Protein AF-A0AA43ALU1-F1 (afdb_monomer)

Mean predicted aligned error: 12.03 Å

pLDDT: mean 80.0, std 17.55, range [46.22, 97.75]

Radius of gyration: 19.96 Å; Cα contacts (8 Å, |Δi|>4): 121; chains: 1; bounding box: 37×31×55 Å

Solvent-accessible surface area (backbone atoms only — not comparable to full-atom values): 7272 Å² total; per-residue (Å²): 115,58,74,66,58,56,52,53,52,52,53,50,55,51,41,72,74,62,80,51,88,85,60,94,86,46,64,66,59,54,49,51,49,52,57,70,69,41,82,59,79,36,60,41,90,75,55,65,72,76,41,78,25,35,30,29,37,96,91,78,43,77,49,66,34,24,37,38,44,62,80,79,81,45,54,72,72,56,49,67,72,64,69,65,63,97,82,52,67,44,40,34,23,95,93,74,43,74,32,62,78,92,57,42,58,60,26,28,33,76,60,78,80,79,81,69,87,120

Foldseek 3Di:
DDPVVVVVVLQVVVCVVPVDDDDPPVVVVSVVVVVVVPWDKDFPVPDDAPDWWWFQDPVPGTDIKHFDDCVSPHDPVVCVVVPDDPPDTAIQDPVPGGQDDNSHTGITTHDDDDDDDD

Structure (mmCIF, N/CA/C/O backbone):
data_AF-A0AA43ALU1-F1
#
_entry.id   AF-A0AA43ALU1-F1
#
loop_
_atom_site.group_PDB
_atom_site.id
_atom_site.type_symbol
_atom_site.label_atom_id
_atom_site.label_alt_id
_atom_site.label_comp_id
_atom_site.label_asym_id
_atom_site.label_entity_id
_atom_site.label_seq_id
_atom_site.pdbx_PDB_ins_code
_atom_site.Cartn_x
_atom_site.Cartn_y
_atom_site.Cartn_z
_atom_site.occupancy
_atom_site.B_iso_or_equiv
_atom_site.auth_seq_id
_atom_site.auth_comp_id
_atom_site.auth_asym_id
_atom_site.auth_atom_id
_atom_site.pdbx_PDB_model_num
ATOM 1 N N . MET A 1 1 ? -2.362 -10.990 25.854 1.00 47.94 1 MET A N 1
ATOM 2 C CA . MET A 1 1 ? -2.691 -9.948 26.857 1.00 47.94 1 MET A CA 1
ATOM 3 C C . MET A 1 1 ? -4.201 -9.729 26.917 1.00 47.94 1 MET A C 1
ATOM 5 O O . MET A 1 1 ? -4.829 -9.722 25.866 1.00 47.94 1 MET A O 1
ATOM 9 N N . SER A 1 2 ? -4.804 -9.572 28.104 1.00 46.59 2 SER A N 1
ATOM 10 C CA . SER A 1 2 ? -6.260 -9.365 28.238 1.00 46.59 2 SER A CA 1
ATOM 11 C C . SER A 1 2 ? -6.680 -7.943 27.832 1.00 46.59 2 SER A C 1
ATOM 13 O O . SER A 1 2 ? -5.904 -6.996 27.978 1.00 46.59 2 SER A O 1
ATOM 15 N N . LYS A 1 3 ? -7.927 -7.771 27.359 1.00 46.22 3 LYS A N 1
ATOM 16 C CA . LYS A 1 3 ? -8.519 -6.456 27.022 1.00 46.22 3 LYS A CA 1
ATOM 17 C C . LYS A 1 3 ? -8.398 -5.443 28.173 1.00 46.22 3 LYS A C 1
ATOM 19 O O . LYS A 1 3 ? -8.206 -4.254 27.929 1.00 46.22 3 LYS A O 1
ATOM 24 N N . GLU A 1 4 ? -8.418 -5.921 29.416 1.00 53.53 4 GLU A N 1
ATOM 25 C CA . GLU A 1 4 ? -8.219 -5.101 30.617 1.00 53.53 4 GLU A CA 1
ATOM 26 C C . GLU A 1 4 ? -6.810 -4.499 30.711 1.00 53.53 4 GLU A C 1
ATOM 28 O O . GLU A 1 4 ? -6.648 -3.377 31.189 1.00 53.53 4 GLU A O 1
ATOM 33 N N . SER A 1 5 ? -5.783 -5.205 30.229 1.00 53.59 5 SER A N 1
ATOM 34 C CA . SER A 1 5 ? -4.395 -4.726 30.265 1.00 53.59 5 SER A CA 1
ATOM 35 C C . SER A 1 5 ? -4.178 -3.544 29.312 1.00 53.59 5 SER A C 1
ATOM 37 O O . SER A 1 5 ? -3.551 -2.546 29.675 1.00 53.59 5 SER A O 1
ATOM 39 N N . ILE A 1 6 ? -4.786 -3.611 2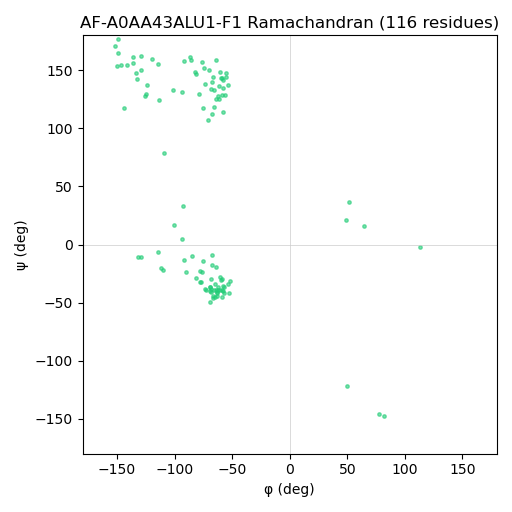8.123 1.00 56.19 6 ILE A N 1
ATOM 40 C CA . ILE A 1 6 ? -4.758 -2.538 27.118 1.00 56.19 6 ILE A CA 1
ATOM 41 C C . ILE A 1 6 ? -5.526 -1.316 27.632 1.00 56.19 6 ILE A C 1
ATOM 43 O O . ILE A 1 6 ? -5.004 -0.203 27.602 1.00 56.19 6 ILE A O 1
ATOM 47 N N . GLN A 1 7 ? -6.719 -1.522 28.200 1.00 58.69 7 GLN A N 1
ATOM 48 C CA . GLN A 1 7 ? -7.510 -0.442 28.799 1.00 58.69 7 GLN A CA 1
ATOM 49 C C . GLN A 1 7 ? -6.768 0.250 29.950 1.00 58.69 7 GLN A C 1
ATOM 51 O O . GLN A 1 7 ? -6.802 1.475 30.065 1.00 58.69 7 GLN A O 1
ATOM 56 N N . LYS A 1 8 ? -6.051 -0.510 30.785 1.00 67.12 8 LYS A N 1
ATOM 57 C CA . LYS A 1 8 ? -5.272 0.037 31.902 1.00 67.12 8 LYS A CA 1
ATOM 58 C C . LYS A 1 8 ? -4.063 0.850 31.427 1.00 67.12 8 LYS A C 1
ATOM 60 O O . LYS A 1 8 ? -3.803 1.915 31.987 1.00 67.12 8 LYS A O 1
ATOM 65 N N . ARG A 1 9 ? -3.349 0.386 30.391 1.00 65.31 9 ARG A N 1
ATOM 66 C CA . ARG A 1 9 ? -2.223 1.119 29.780 1.00 65.31 9 ARG A CA 1
ATOM 67 C C . ARG A 1 9 ? -2.692 2.398 29.079 1.00 65.31 9 ARG A C 1
ATOM 69 O O . ARG A 1 9 ? -2.110 3.450 29.327 1.00 65.31 9 ARG A O 1
ATOM 76 N N . ALA A 1 10 ? -3.782 2.335 28.310 1.00 55.75 10 ALA A N 1
ATOM 77 C CA . ALA A 1 10 ? -4.388 3.506 27.674 1.00 55.75 10 ALA A CA 1
ATOM 78 C C . ALA A 1 10 ? -4.802 4.558 28.716 1.00 55.75 10 ALA A C 1
ATOM 80 O O . ALA A 1 10 ? -4.458 5.727 28.591 1.00 55.75 10 ALA A O 1
ATOM 81 N N . ARG A 1 11 ? -5.440 4.141 29.816 1.00 60.81 11 ARG A N 1
ATOM 82 C CA . ARG A 1 11 ? -5.857 5.053 30.892 1.00 60.81 11 ARG A CA 1
ATOM 83 C C . ARG A 1 11 ? -4.683 5.764 31.572 1.00 60.81 11 ARG A C 1
ATOM 85 O O . ARG A 1 11 ? -4.814 6.929 31.932 1.00 60.81 11 ARG A O 1
ATOM 92 N N . LYS A 1 12 ? -3.548 5.077 31.738 1.00 66.00 12 LYS A N 1
ATOM 93 C CA . LYS A 1 12 ? -2.326 5.662 32.306 1.00 66.00 12 LYS A CA 1
ATOM 94 C C . LYS A 1 12 ? -1.699 6.684 31.352 1.00 66.00 12 LYS A C 1
ATOM 96 O O . LYS A 1 12 ? -1.465 7.811 31.762 1.00 66.00 12 LYS A O 1
ATOM 101 N N . LEU A 1 13 ? -1.526 6.324 30.079 1.00 61.03 13 LEU A N 1
ATOM 102 C CA . LEU A 1 13 ? -0.990 7.228 29.052 1.00 61.03 13 LEU A CA 1
ATOM 103 C C . LEU A 1 13 ? -1.836 8.500 28.900 1.00 61.03 13 LEU A C 1
ATOM 105 O O . LEU A 1 13 ? -1.290 9.592 28.799 1.00 61.03 13 LEU A O 1
ATOM 109 N N . LEU A 1 14 ? -3.163 8.374 28.957 1.00 55.94 14 LEU A N 1
ATOM 110 C CA . LEU A 1 14 ? -4.086 9.510 28.879 1.00 55.94 14 LEU A CA 1
ATOM 111 C C . LEU A 1 14 ? -4.047 10.414 30.115 1.00 55.94 14 LEU A C 1
ATOM 113 O O . LEU A 1 14 ? -4.145 11.633 29.990 1.00 55.94 14 LEU A O 1
ATOM 117 N N . SER A 1 15 ? -3.866 9.832 31.303 1.00 59.75 15 SER A N 1
ATOM 118 C CA . SER A 1 15 ? -3.657 10.599 32.536 1.00 59.75 15 SER A CA 1
ATOM 119 C C . SER A 1 15 ? -2.351 11.397 32.490 1.00 59.75 15 SER A C 1
ATOM 121 O O . SER A 1 15 ? -2.317 12.537 32.952 1.00 59.75 15 SER A O 1
ATOM 123 N N . ASP A 1 16 ? -1.297 10.805 31.924 1.00 59.72 16 ASP A N 1
ATOM 124 C CA . ASP A 1 16 ? 0.042 11.396 31.867 1.00 59.72 16 ASP A CA 1
ATOM 125 C C . ASP A 1 16 ? 0.146 12.489 30.779 1.00 59.72 16 ASP A C 1
ATOM 127 O O . ASP A 1 16 ? 0.857 13.473 30.968 1.00 59.72 16 ASP A O 1
ATOM 131 N N . LEU A 1 17 ? -0.598 12.364 29.670 1.00 53.66 17 LEU A N 1
ATOM 132 C CA . LEU A 1 17 ? -0.594 13.327 28.555 1.00 53.66 17 LEU A CA 1
ATOM 133 C C . LEU A 1 17 ? -1.474 14.566 28.781 1.00 53.66 17 LEU A C 1
ATOM 135 O O . LEU A 1 17 ? -1.177 15.621 28.223 1.00 53.66 17 LEU A O 1
ATOM 139 N N . CYS A 1 18 ? -2.551 14.463 29.568 1.00 49.81 18 CYS A N 1
ATOM 140 C CA . CYS A 1 18 ? -3.558 15.530 29.639 1.00 49.81 18 CYS A CA 1
ATOM 141 C C . CYS A 1 18 ? -3.683 16.239 30.996 1.00 49.81 18 CYS A C 1
ATOM 143 O O . CYS A 1 18 ? -4.427 17.211 31.067 1.00 49.81 18 CYS A O 1
ATOM 145 N N . LEU A 1 19 ? -3.003 15.802 32.069 1.00 50.03 19 LEU A N 1
ATOM 146 C CA . LEU A 1 19 ? -3.153 16.359 33.434 1.00 50.03 19 LEU A CA 1
ATOM 147 C C . LEU A 1 19 ? -4.621 16.500 33.916 1.00 50.03 19 LEU A C 1
ATOM 149 O O . LEU A 1 19 ? -4.903 17.267 34.838 1.00 50.03 19 LEU A O 1
ATOM 153 N N . LEU A 1 20 ? -5.573 15.764 33.331 1.00 48.44 20 LEU A N 1
ATOM 154 C CA . LEU A 1 20 ? -6.989 15.834 33.694 1.00 48.44 20 LEU A CA 1
ATOM 155 C C . LEU A 1 20 ? -7.443 14.509 34.329 1.00 48.44 20 LEU A C 1
ATOM 157 O O . LEU A 1 20 ? -7.295 13.449 33.717 1.00 48.44 20 LEU A O 1
ATOM 161 N N . PRO A 1 21 ? -8.001 14.529 35.555 1.00 52.19 21 PRO A N 1
ATOM 162 C CA . PRO A 1 21 ? -8.458 13.319 36.226 1.00 52.19 21 PRO A CA 1
ATOM 163 C C . PRO A 1 21 ? -9.725 12.775 35.549 1.00 52.19 21 PRO A C 1
ATOM 165 O O . PRO A 1 21 ? -10.812 13.328 35.718 1.00 52.19 21 PRO A O 1
ATOM 168 N N . ILE A 1 22 ? -9.588 11.669 34.810 1.00 54.38 22 ILE A N 1
ATOM 169 C CA . ILE A 1 22 ? -10.697 10.993 34.119 1.00 54.38 22 ILE A CA 1
ATOM 170 C C . ILE A 1 22 ? -11.667 10.389 35.155 1.00 54.38 22 ILE A C 1
ATOM 172 O O . ILE A 1 22 ? -11.321 9.436 35.865 1.00 54.38 22 ILE A O 1
ATOM 176 N N . ARG A 1 23 ? -12.891 10.924 35.254 1.00 56.88 23 ARG A N 1
ATOM 177 C CA . ARG A 1 23 ? -13.937 10.477 36.198 1.00 56.88 23 ARG A CA 1
ATOM 178 C C . ARG A 1 23 ? -14.767 9.318 35.619 1.00 56.88 23 ARG A C 1
ATOM 180 O O . ARG A 1 23 ? -14.791 9.071 34.417 1.00 56.88 23 ARG A O 1
ATOM 187 N N . LYS A 1 24 ? -15.474 8.581 36.488 1.00 47.72 24 LYS A N 1
ATOM 188 C CA . LYS A 1 24 ? -16.452 7.547 36.081 1.00 47.72 24 LYS A CA 1
ATOM 189 C C . LYS A 1 24 ? -17.579 8.202 35.258 1.00 47.72 24 LYS A C 1
ATOM 191 O O . LYS A 1 24 ? -18.202 9.130 35.763 1.00 47.72 24 LYS A O 1
ATOM 196 N N . GLY A 1 25 ? -17.837 7.712 34.040 1.00 56.75 25 GLY A N 1
ATOM 197 C CA . GLY A 1 25 ? -18.872 8.229 33.124 1.00 56.75 25 GLY A CA 1
ATOM 198 C C . GLY A 1 25 ? -18.352 8.894 31.837 1.00 56.75 25 GLY A C 1
ATOM 199 O O . GLY A 1 25 ? -19.157 9.290 31.004 1.00 56.75 25 GLY A O 1
ATOM 200 N N . GLN A 1 26 ? -17.031 8.992 31.650 1.00 56.25 26 GLN A N 1
ATOM 201 C CA . GLN A 1 26 ? -16.381 9.594 30.470 1.00 56.25 26 GLN A CA 1
ATOM 202 C C . GLN A 1 26 ? -16.037 8.575 29.365 1.00 56.25 26 GLN A C 1
ATOM 204 O O . GLN A 1 26 ? -15.049 8.731 28.648 1.00 56.25 26 GLN A O 1
ATOM 209 N N . ASP A 1 27 ? -16.846 7.526 29.197 1.00 57.69 27 ASP A N 1
ATOM 210 C CA . ASP A 1 27 ? -16.603 6.492 28.177 1.00 57.69 27 ASP A CA 1
ATOM 211 C C . ASP A 1 27 ? -16.586 7.086 26.755 1.00 57.69 27 ASP A C 1
ATOM 213 O O . ASP A 1 27 ? -15.828 6.631 25.902 1.00 57.69 27 ASP A O 1
ATOM 217 N N . ALA A 1 28 ? -17.347 8.163 26.526 1.00 55.03 28 ALA A N 1
ATOM 218 C CA . ALA A 1 28 ? -17.351 8.915 25.273 1.00 55.03 28 ALA A CA 1
ATOM 219 C C . ALA A 1 28 ? -16.042 9.686 25.021 1.00 55.03 28 ALA A C 1
ATOM 221 O O . ALA A 1 28 ? -15.571 9.722 23.890 1.00 55.03 28 ALA A O 1
ATOM 222 N N . GLU A 1 29 ? -15.422 10.266 26.053 1.00 57.84 29 GLU A N 1
ATOM 223 C CA . GLU A 1 29 ? -14.140 10.971 25.911 1.00 57.84 29 GLU A CA 1
ATOM 224 C C . GLU A 1 29 ? -12.994 9.979 25.694 1.00 57.84 29 GLU A C 1
ATOM 226 O O . GLU A 1 29 ? -12.135 10.201 24.847 1.00 57.84 29 GLU A O 1
ATOM 231 N N . ILE A 1 30 ? -13.019 8.832 26.383 1.00 57.47 30 ILE A N 1
ATOM 232 C CA . ILE A 1 30 ? -12.068 7.740 26.141 1.00 57.47 30 ILE A CA 1
ATOM 233 C C . ILE A 1 30 ? -12.232 7.198 24.716 1.00 57.47 30 ILE A C 1
ATOM 235 O O . ILE A 1 30 ? -11.233 7.000 24.033 1.00 57.47 30 ILE A O 1
ATOM 239 N N . ALA A 1 31 ? -13.464 6.991 24.241 1.00 55.78 31 ALA A N 1
ATOM 240 C CA . ALA A 1 31 ? -13.724 6.555 22.871 1.00 55.78 31 ALA A CA 1
ATOM 241 C C . ALA A 1 31 ? -13.250 7.585 21.834 1.00 55.78 31 ALA A C 1
ATOM 243 O O . ALA A 1 31 ? -12.647 7.200 20.836 1.00 55.78 31 ALA A O 1
ATOM 244 N N . LEU A 1 32 ? -13.458 8.881 22.090 1.00 55.69 32 LEU A N 1
ATOM 245 C CA . LEU A 1 32 ? -12.989 9.960 21.221 1.00 55.69 32 LEU A CA 1
ATOM 246 C C . LEU A 1 32 ? -11.460 9.987 21.140 1.00 55.69 32 LEU A C 1
ATOM 248 O O . LEU A 1 32 ? -10.903 10.130 20.056 1.00 55.69 32 LEU A O 1
ATOM 252 N N . ILE A 1 33 ? -10.772 9.799 22.268 1.00 59.28 33 ILE A N 1
ATOM 253 C CA . ILE A 1 33 ? -9.312 9.791 22.274 1.00 59.28 33 ILE A CA 1
ATOM 254 C C . ILE A 1 33 ? -8.762 8.498 21.662 1.00 59.28 33 ILE A C 1
ATOM 256 O O . ILE A 1 33 ? -7.798 8.547 20.911 1.00 59.28 33 ILE A O 1
ATOM 260 N N . VAL A 1 34 ? -9.383 7.340 21.902 1.00 57.81 34 VAL A N 1
ATOM 261 C CA . VAL A 1 34 ? -9.007 6.088 21.223 1.00 57.81 34 VAL A CA 1
ATOM 262 C C . VAL A 1 34 ? -9.223 6.202 19.713 1.00 57.81 34 VAL A C 1
ATOM 264 O O . VAL A 1 34 ? -8.372 5.742 18.960 1.00 57.81 34 VAL A O 1
ATOM 267 N N . ALA A 1 35 ? -10.294 6.855 19.256 1.00 57.16 35 ALA A N 1
ATOM 268 C CA . ALA A 1 35 ? -10.504 7.151 17.839 1.00 57.16 35 ALA A CA 1
ATOM 269 C C . ALA A 1 35 ? -9.447 8.126 17.291 1.00 57.16 35 ALA A C 1
ATOM 271 O O . ALA A 1 35 ? -8.943 7.917 16.193 1.00 57.16 35 ALA A O 1
ATOM 272 N N . ALA A 1 36 ? -9.052 9.140 18.068 1.00 56.69 36 ALA A N 1
ATOM 273 C CA . ALA A 1 36 ? -7.986 10.072 17.698 1.00 56.69 36 ALA A CA 1
ATOM 274 C C . ALA A 1 36 ? -6.588 9.420 17.667 1.00 56.69 36 ALA A C 1
ATOM 276 O O . ALA A 1 36 ? -5.732 9.853 16.903 1.00 56.69 36 ALA A O 1
ATOM 277 N N . LEU A 1 37 ? -6.360 8.391 18.489 1.00 60.06 37 LEU A N 1
ATOM 278 C CA . LEU A 1 37 ? -5.106 7.632 18.571 1.00 60.06 37 LEU A CA 1
ATOM 279 C C . LEU A 1 37 ? -5.074 6.403 17.652 1.00 60.06 37 LEU A C 1
ATOM 281 O O . LEU A 1 37 ? -4.014 5.807 17.469 1.00 60.06 37 LEU A O 1
ATOM 285 N N . SER A 1 38 ? -6.217 5.992 17.100 1.00 59.59 38 SER A N 1
ATOM 286 C CA . SER A 1 38 ? -6.268 4.918 16.111 1.00 59.59 38 SER A CA 1
ATOM 287 C C . SER A 1 38 ? -5.717 5.450 14.791 1.00 59.59 38 SER A C 1
ATOM 289 O O . SER A 1 38 ? -6.045 6.582 14.430 1.00 59.59 38 SER A O 1
ATOM 291 N N . PRO A 1 39 ? -4.903 4.675 14.055 1.00 64.75 39 PRO A N 1
ATOM 292 C CA . PRO A 1 39 ? -4.444 5.110 12.751 1.00 64.75 39 PRO A CA 1
ATOM 293 C C . PRO A 1 39 ? -5.655 5.377 11.862 1.00 64.75 39 PRO A C 1
ATOM 295 O O . PRO A 1 39 ? -6.443 4.475 11.580 1.00 64.75 39 PRO A O 1
ATOM 298 N N . GLN A 1 40 ? -5.842 6.638 11.492 1.00 77.12 40 GLN A N 1
ATOM 299 C CA . GLN A 1 40 ? -6.886 7.018 10.556 1.00 77.12 40 GLN A CA 1
ATOM 300 C C . GLN A 1 40 ? -6.382 6.770 9.140 1.00 77.12 40 GLN A C 1
ATOM 302 O O . GLN A 1 40 ? -5.183 6.883 8.872 1.00 77.12 40 GLN A O 1
ATOM 307 N N . TRP A 1 41 ? -7.311 6.437 8.247 1.00 91.94 41 TRP A N 1
ATOM 308 C CA . TRP A 1 41 ? -7.039 6.386 6.819 1.00 91.94 41 TRP A CA 1
ATOM 309 C C . TRP A 1 41 ? -6.505 7.736 6.346 1.00 91.94 41 TRP A C 1
ATOM 311 O O . TRP A 1 41 ? -7.094 8.784 6.616 1.00 91.94 41 TRP A O 1
ATOM 321 N N . GLN A 1 42 ? -5.375 7.693 5.657 1.00 93.81 42 GLN A N 1
ATOM 322 C CA . GLN A 1 42 ? -4.674 8.848 5.116 1.00 93.81 42 GLN A CA 1
ATOM 323 C C . GLN A 1 42 ? -4.685 8.800 3.583 1.00 93.81 42 GLN A C 1
ATOM 325 O O . GLN A 1 42 ? -4.801 7.706 3.022 1.00 93.81 42 GLN A O 1
ATOM 330 N N . PRO A 1 43 ? -4.564 9.954 2.898 1.00 94.62 43 PRO A N 1
ATOM 331 C CA . PRO A 1 43 ? -4.379 9.994 1.448 1.00 94.62 43 PRO A CA 1
ATOM 332 C C . PRO A 1 43 ? -3.190 9.132 1.021 1.00 94.62 43 PRO A C 1
ATOM 334 O O . PRO A 1 43 ? -2.151 9.151 1.684 1.00 94.62 43 PRO A O 1
ATOM 337 N N . ILE A 1 44 ? -3.334 8.370 -0.064 1.00 95.31 44 ILE A N 1
ATOM 338 C CA . ILE A 1 44 ? -2.301 7.424 -0.509 1.00 95.31 44 ILE A CA 1
ATOM 339 C C . ILE A 1 44 ? -0.953 8.098 -0.801 1.00 95.31 44 ILE A C 1
ATOM 341 O O . ILE A 1 44 ? 0.097 7.501 -0.585 1.00 95.31 44 ILE A O 1
ATOM 345 N N . GLU A 1 45 ? -0.965 9.365 -1.211 1.00 94.06 45 GLU A N 1
ATOM 346 C CA . GLU A 1 45 ? 0.227 10.145 -1.550 1.00 94.06 45 GLU A CA 1
ATOM 347 C C . GLU A 1 45 ? 1.115 10.434 -0.331 1.00 94.06 45 GLU A C 1
ATOM 349 O O . GLU A 1 45 ? 2.282 10.787 -0.492 1.00 94.06 45 GLU A O 1
ATOM 354 N N . SER A 1 46 ? 0.583 10.293 0.890 1.00 94.75 46 SER A N 1
ATOM 355 C CA . SER A 1 46 ? 1.352 10.444 2.131 1.00 94.75 46 SER A CA 1
ATOM 356 C C . SER A 1 46 ? 1.910 9.125 2.670 1.00 94.75 46 SER A C 1
ATOM 358 O O . SER A 1 46 ? 2.467 9.113 3.772 1.00 94.75 46 SER A O 1
ATOM 360 N N . ALA A 1 47 ? 1.733 8.017 1.946 1.00 95.62 47 ALA A N 1
ATOM 361 C CA . ALA A 1 47 ? 2.182 6.707 2.390 1.00 95.62 47 ALA A CA 1
ATOM 362 C C . ALA A 1 47 ? 3.715 6.612 2.468 1.00 95.62 47 ALA A C 1
ATOM 364 O O . ALA A 1 47 ? 4.424 7.187 1.636 1.00 95.62 47 ALA A O 1
ATOM 365 N N . PRO A 1 48 ? 4.253 5.872 3.454 1.00 95.31 48 PRO A N 1
ATOM 366 C CA . PRO A 1 48 ? 5.678 5.590 3.516 1.00 95.3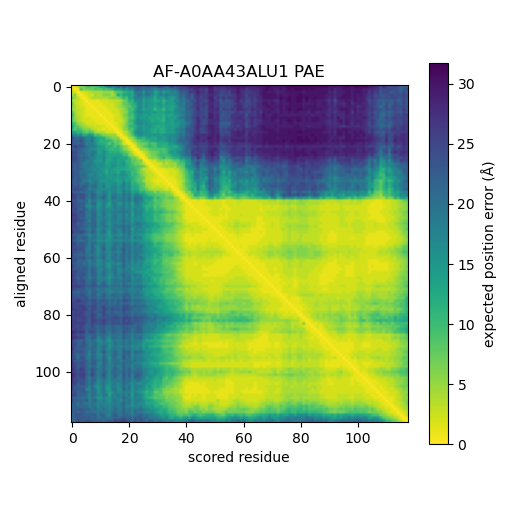1 48 PRO A CA 1
ATOM 367 C C . PRO A 1 48 ? 6.097 4.682 2.354 1.00 95.31 48 PRO A C 1
ATOM 369 O O . PRO A 1 48 ? 5.405 3.723 2.011 1.00 95.31 48 PRO A O 1
ATOM 372 N N . LYS A 1 49 ? 7.266 4.966 1.777 1.00 95.38 49 LYS A N 1
ATOM 373 C CA . LYS A 1 49 ? 7.881 4.137 0.734 1.00 95.38 49 LYS A CA 1
ATOM 374 C C . LYS A 1 49 ? 8.626 2.948 1.336 1.00 95.38 49 LYS A C 1
ATOM 376 O O . LYS A 1 49 ? 9.183 3.073 2.426 1.00 95.38 49 LYS A O 1
ATOM 381 N N . GLY A 1 50 ? 8.647 1.816 0.631 1.00 94.88 50 GLY A N 1
ATOM 382 C CA . GLY A 1 50 ? 9.363 0.605 1.046 1.00 94.88 50 GLY A CA 1
ATOM 383 C C . GLY A 1 50 ? 8.829 -0.045 2.328 1.00 94.88 50 GLY A C 1
ATOM 384 O O . GLY A 1 50 ? 9.528 -0.835 2.956 1.00 94.88 50 GLY A O 1
ATOM 385 N N . GLN A 1 51 ? 7.614 0.310 2.757 1.00 94.94 51 GLN A N 1
ATOM 386 C CA . GLN A 1 51 ? 6.987 -0.232 3.957 1.00 94.94 51 GLN A CA 1
ATOM 387 C C . GLN A 1 51 ? 5.620 -0.820 3.617 1.00 94.94 51 GLN A C 1
ATOM 389 O O . GLN A 1 51 ? 4.761 -0.139 3.059 1.00 94.94 51 GLN A O 1
ATOM 394 N N . GLU A 1 52 ? 5.385 -2.059 4.048 1.00 95.44 52 GLU A N 1
ATOM 395 C CA . GLU A 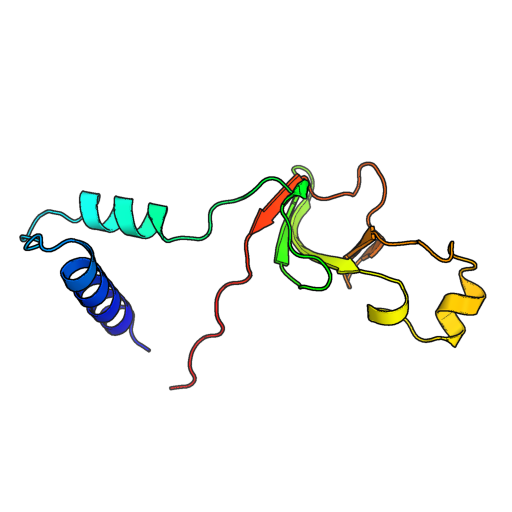1 52 ? 4.057 -2.661 3.984 1.00 95.44 52 GLU A CA 1
ATOM 396 C C . GLU A 1 52 ? 3.058 -1.923 4.873 1.00 95.44 52 GLU A C 1
ATOM 398 O O . GLU A 1 52 ? 3.226 -1.795 6.095 1.00 95.44 52 GLU A O 1
ATOM 403 N N . VAL A 1 53 ? 1.966 -1.503 4.248 1.00 96.50 53 VAL A N 1
ATOM 404 C CA . VAL A 1 53 ? 0.856 -0.804 4.883 1.00 96.50 53 VAL A CA 1
ATOM 405 C C . VAL A 1 53 ? -0.462 -1.470 4.516 1.00 96.50 53 VAL A C 1
ATOM 407 O O . VAL A 1 53 ? -0.553 -2.241 3.560 1.00 96.50 53 VAL A O 1
ATOM 410 N N . LEU A 1 54 ? -1.501 -1.184 5.298 1.00 96.81 54 LEU A N 1
ATOM 411 C CA . LEU A 1 54 ? -2.859 -1.475 4.867 1.00 96.81 54 LEU A CA 1
ATOM 412 C C . LEU A 1 54 ? -3.274 -0.387 3.892 1.00 96.81 54 LEU A C 1
ATOM 414 O O . LEU A 1 54 ? -3.154 0.798 4.194 1.00 96.81 54 LEU A O 1
ATOM 418 N N . VAL A 1 55 ? -3.782 -0.797 2.744 1.00 96.94 55 VAL A N 1
ATOM 419 C CA . VAL A 1 55 ? -4.306 0.088 1.716 1.00 96.94 55 VAL A CA 1
ATOM 420 C C . VAL A 1 55 ? -5.771 -0.221 1.459 1.00 96.94 55 VAL A C 1
ATOM 422 O O . VAL A 1 55 ? -6.257 -1.302 1.797 1.00 96.94 55 VAL A O 1
ATOM 425 N N . TRP A 1 56 ? -6.488 0.734 0.880 1.00 96.00 56 TRP A N 1
ATOM 426 C CA . TRP A 1 56 ? -7.894 0.569 0.539 1.00 96.00 56 TRP A CA 1
ATOM 427 C C . TRP A 1 56 ? -8.197 1.029 -0.882 1.00 96.00 56 TRP A C 1
ATOM 429 O O . TRP A 1 56 ? -7.674 2.044 -1.353 1.00 96.00 56 TRP A O 1
ATOM 439 N N . ARG A 1 57 ? -9.096 0.286 -1.536 1.00 94.25 57 ARG A N 1
ATOM 440 C CA . ARG A 1 57 ? -9.744 0.672 -2.790 1.00 94.25 57 ARG A CA 1
ATOM 441 C C . ARG A 1 57 ? -11.252 0.434 -2.736 1.00 94.25 57 ARG A C 1
ATOM 443 O O . ARG A 1 57 ? -11.678 -0.549 -2.130 1.00 94.25 57 ARG A O 1
ATOM 450 N N . PRO A 1 58 ? -12.066 1.259 -3.419 1.00 90.69 58 PRO A N 1
ATOM 451 C CA . PRO A 1 58 ? -13.518 1.083 -3.448 1.00 90.69 58 PRO A CA 1
ATOM 452 C C . PRO A 1 58 ? -13.984 -0.279 -3.975 1.00 90.69 58 PRO A C 1
ATOM 454 O O . PRO A 1 58 ? -14.982 -0.805 -3.492 1.00 90.69 58 PRO A O 1
ATOM 457 N N . ASP A 1 59 ? -13.283 -0.841 -4.959 1.00 91.94 59 ASP A N 1
ATOM 458 C CA . ASP A 1 59 ? -13.668 -2.080 -5.639 1.00 91.94 59 ASP A CA 1
ATOM 459 C C . ASP A 1 59 ? -13.106 -3.352 -4.980 1.00 91.94 59 ASP A C 1
ATOM 461 O O . ASP A 1 59 ? -13.699 -4.417 -5.131 1.00 91.94 59 ASP A O 1
ATOM 465 N N . GLN A 1 60 ? -12.006 -3.247 -4.224 1.00 92.31 60 GLN A N 1
ATOM 466 C CA . GLN A 1 60 ? -11.344 -4.388 -3.564 1.00 92.31 60 GLN A CA 1
ATOM 467 C C . GLN A 1 60 ? -11.480 -4.402 -2.036 1.00 92.31 60 GLN A C 1
ATOM 469 O O . GLN A 1 60 ? -11.345 -5.449 -1.405 1.00 92.31 60 GLN A O 1
ATOM 474 N N . GLY A 1 61 ? -11.754 -3.261 -1.408 1.00 94.06 61 GLY A N 1
ATOM 475 C CA . GLY A 1 61 ? -11.692 -3.129 0.043 1.00 94.06 61 GLY A CA 1
ATOM 476 C C . GLY A 1 61 ? -10.255 -2.996 0.553 1.00 94.06 61 GLY A C 1
ATOM 477 O O . GLY A 1 61 ? -9.431 -2.340 -0.079 1.00 94.06 61 GLY A O 1
ATOM 478 N N . VAL A 1 62 ? -9.984 -3.550 1.741 1.00 95.50 62 VAL A N 1
ATOM 479 C CA . VAL A 1 62 ? -8.699 -3.411 2.452 1.00 95.50 62 VAL A CA 1
ATOM 480 C C . VAL A 1 62 ? -7.764 -4.571 2.123 1.00 95.50 62 VAL A C 1
ATOM 482 O O . VAL A 1 62 ? -8.158 -5.727 2.264 1.00 95.50 62 VAL A O 1
ATOM 485 N N . PHE A 1 63 ? -6.517 -4.270 1.771 1.00 96.25 63 PHE A N 1
ATOM 486 C CA . PHE A 1 63 ? -5.467 -5.259 1.507 1.00 96.25 63 PHE A CA 1
ATOM 487 C C . PHE A 1 63 ? -4.081 -4.705 1.879 1.00 96.25 63 PHE A C 1
ATOM 489 O O . PHE A 1 63 ? -3.975 -3.572 2.343 1.00 96.25 63 PHE A O 1
ATOM 496 N N . ILE A 1 64 ? -3.027 -5.515 1.748 1.00 96.56 64 ILE A N 1
ATOM 497 C CA . ILE A 1 64 ? -1.644 -5.110 2.047 1.00 96.56 64 ILE A CA 1
ATOM 498 C C . ILE A 1 64 ? -0.917 -4.807 0.740 1.00 96.56 64 ILE A C 1
ATOM 500 O O . ILE A 1 64 ? -0.988 -5.591 -0.208 1.00 96.56 64 ILE A O 1
ATOM 504 N N . ALA A 1 65 ? -0.220 -3.677 0.710 1.00 97.75 65 ALA A N 1
ATOM 505 C CA . ALA A 1 65 ? 0.648 -3.279 -0.389 1.00 97.75 65 ALA A CA 1
ATOM 506 C C . ALA A 1 65 ? 1.778 -2.376 0.129 1.00 97.75 65 ALA A C 1
ATOM 508 O O . ALA A 1 65 ? 1.748 -1.919 1.278 1.00 97.75 65 ALA A O 1
ATOM 509 N N . MET A 1 66 ? 2.757 -2.092 -0.725 1.00 97.31 66 MET A N 1
ATOM 510 C CA . MET A 1 66 ? 3.807 -1.103 -0.473 1.00 97.31 66 MET A CA 1
ATOM 511 C C . MET A 1 66 ? 4.226 -0.408 -1.766 1.00 97.31 66 MET A C 1
ATOM 513 O O . MET A 1 66 ? 4.107 -0.995 -2.835 1.00 97.31 66 MET A O 1
ATOM 517 N N . ILE A 1 67 ? 4.750 0.813 -1.669 1.00 96.75 67 ILE A N 1
ATOM 518 C CA . ILE A 1 67 ? 5.490 1.431 -2.777 1.00 96.75 67 ILE A CA 1
ATOM 519 C C . ILE A 1 67 ? 6.859 0.754 -2.829 1.00 96.75 67 ILE A C 1
ATOM 521 O O . ILE A 1 67 ? 7.606 0.839 -1.849 1.00 96.75 67 ILE A O 1
ATOM 525 N N . ALA A 1 68 ? 7.161 0.079 -3.931 1.00 96.19 68 ALA A N 1
ATOM 526 C CA . ALA A 1 68 ? 8.357 -0.731 -4.101 1.00 96.19 68 ALA A CA 1
ATOM 527 C C . ALA A 1 68 ? 9.100 -0.373 -5.387 1.00 96.19 68 ALA A C 1
ATOM 529 O O . ALA A 1 68 ? 8.500 -0.006 -6.397 1.00 96.19 68 ALA A O 1
ATOM 530 N N . THR A 1 69 ? 10.414 -0.547 -5.344 1.00 95.31 69 THR A N 1
ATOM 531 C CA . THR A 1 69 ? 11.249 -0.711 -6.534 1.00 95.31 69 THR A CA 1
ATOM 532 C C . THR A 1 69 ? 11.384 -2.208 -6.851 1.00 95.31 69 THR A C 1
ATOM 534 O O . THR A 1 69 ? 11.171 -3.040 -5.958 1.00 95.31 69 THR A O 1
ATOM 537 N N . PRO A 1 70 ? 11.710 -2.604 -8.096 1.00 94.44 70 PRO A N 1
ATOM 538 C CA . PRO A 1 70 ? 11.747 -4.016 -8.486 1.00 94.44 70 PRO A CA 1
ATOM 539 C C . PRO A 1 70 ? 12.682 -4.886 -7.639 1.00 94.44 70 PRO A C 1
ATOM 541 O O . PRO A 1 70 ? 12.328 -6.009 -7.289 1.00 94.44 70 PRO A O 1
ATOM 544 N N . ASP A 1 71 ? 13.826 -4.349 -7.224 1.00 92.88 71 ASP A N 1
ATOM 545 C CA . ASP A 1 71 ? 14.818 -5.021 -6.376 1.00 92.88 71 ASP A CA 1
ATOM 546 C C . ASP A 1 71 ? 14.304 -5.376 -4.972 1.00 92.88 71 ASP A C 1
ATOM 548 O O . ASP A 1 71 ? 14.854 -6.262 -4.319 1.00 92.88 71 ASP A O 1
ATOM 552 N N . MET A 1 72 ? 13.229 -4.733 -4.503 1.00 93.50 72 MET A N 1
ATOM 553 C CA . MET A 1 72 ? 12.617 -5.061 -3.211 1.00 93.50 72 MET A CA 1
ATOM 554 C C . MET A 1 72 ? 11.748 -6.320 -3.264 1.00 93.50 72 MET A C 1
ATOM 556 O O . MET A 1 72 ? 11.481 -6.915 -2.219 1.00 93.50 72 MET A O 1
ATOM 560 N N . VAL A 1 73 ? 11.252 -6.692 -4.448 1.00 92.94 73 VAL A N 1
ATOM 561 C CA . VAL A 1 73 ? 10.172 -7.685 -4.601 1.00 92.94 73 VAL A CA 1
ATOM 562 C C . VAL A 1 73 ? 10.484 -8.793 -5.602 1.00 92.94 73 VAL A C 1
ATOM 564 O O . VAL A 1 73 ? 9.759 -9.785 -5.647 1.00 92.94 73 VAL A O 1
ATOM 567 N N . MET A 1 74 ? 11.554 -8.654 -6.383 1.00 91.31 74 MET A N 1
ATOM 568 C CA . MET A 1 74 ? 11.947 -9.583 -7.443 1.00 91.31 74 MET A CA 1
ATOM 569 C C . MET A 1 74 ? 13.457 -9.848 -7.411 1.00 91.31 74 MET A C 1
ATOM 571 O O . MET A 1 74 ? 14.234 -9.039 -6.905 1.00 91.31 74 MET A O 1
ATOM 575 N N . SER A 1 75 ? 13.888 -10.991 -7.953 1.00 90.31 75 SER A N 1
ATOM 576 C CA . SER A 1 75 ? 15.313 -11.277 -8.150 1.00 90.31 75 SER A CA 1
ATOM 577 C C . SER A 1 75 ? 15.884 -10.516 -9.344 1.00 90.31 75 SER A C 1
ATOM 57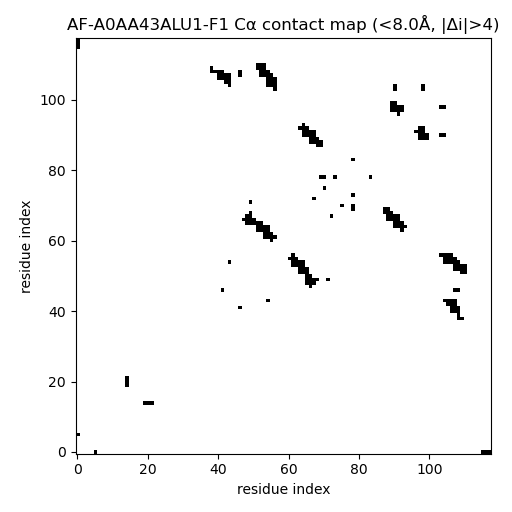9 O O . SER A 1 75 ? 15.167 -10.188 -10.283 1.00 90.31 75 SER A O 1
ATOM 581 N N . GLU A 1 76 ? 17.204 -10.305 -9.349 1.00 87.88 76 GLU A N 1
ATOM 582 C CA . GLU A 1 76 ? 17.919 -9.625 -10.443 1.00 87.88 76 GLU A CA 1
ATOM 583 C C . GLU A 1 76 ? 17.621 -10.238 -11.821 1.00 87.88 76 GLU A C 1
ATOM 585 O O . GLU A 1 76 ? 17.365 -9.503 -12.770 1.00 87.88 76 GLU A O 1
ATOM 590 N N . SER A 1 77 ? 17.563 -11.574 -11.916 1.00 88.19 77 SER A N 1
ATOM 591 C CA . SER A 1 77 ? 17.199 -12.281 -13.154 1.00 88.19 77 SER A CA 1
ATOM 592 C C . SER A 1 77 ? 15.834 -11.863 -13.696 1.00 88.19 77 SER A C 1
ATOM 594 O O . SER A 1 77 ? 15.672 -11.670 -14.895 1.00 88.19 77 SER A O 1
ATOM 596 N N . ASP A 1 78 ? 14.858 -11.700 -12.807 1.00 88.06 78 ASP A N 1
ATOM 597 C CA . ASP A 1 78 ? 13.473 -11.431 -13.179 1.00 88.06 78 ASP A CA 1
ATOM 598 C C . ASP A 1 78 ? 13.321 -9.957 -13.575 1.00 88.06 78 ASP A C 1
ATOM 600 O O . ASP A 1 78 ? 12.559 -9.617 -14.477 1.00 88.06 78 ASP A O 1
ATOM 604 N N . ILE A 1 79 ? 14.101 -9.073 -12.947 1.00 86.88 79 ILE A N 1
ATOM 605 C CA . ILE A 1 79 ? 14.166 -7.649 -13.291 1.00 86.88 79 ILE A CA 1
ATOM 606 C C . ILE A 1 79 ? 14.744 -7.459 -14.698 1.00 86.88 79 ILE A C 1
ATOM 608 O O . ILE A 1 79 ? 14.177 -6.702 -15.491 1.00 86.88 79 ILE A O 1
ATOM 612 N N . GLU A 1 80 ? 15.837 -8.160 -15.025 1.00 84.94 80 GLU A N 1
ATOM 613 C CA . GLU A 1 80 ? 16.440 -8.128 -16.365 1.00 84.94 80 GLU A CA 1
ATOM 614 C C . GLU A 1 80 ? 15.450 -8.593 -17.443 1.00 84.94 80 GLU A C 1
ATOM 616 O O . GLU A 1 80 ? 15.375 -7.997 -18.520 1.00 84.94 80 GLU A O 1
ATOM 621 N N . GLU A 1 81 ? 14.643 -9.615 -17.147 1.00 87.38 81 GLU A N 1
ATOM 622 C CA . GLU A 1 81 ? 13.611 -10.113 -18.059 1.00 87.38 81 GLU A CA 1
ATOM 623 C C . GLU A 1 81 ? 12.452 -9.121 -18.247 1.00 87.38 81 GLU A C 1
ATOM 625 O O . GLU A 1 81 ? 11.934 -8.980 -19.359 1.00 87.38 81 GLU A O 1
ATOM 630 N N . CYS A 1 82 ? 12.053 -8.399 -17.196 1.00 81.50 82 CYS A N 1
ATOM 631 C CA . CYS A 1 82 ? 10.919 -7.475 -17.246 1.00 81.50 82 CYS A CA 1
ATOM 632 C C . CYS A 1 82 ? 11.194 -6.155 -17.983 1.00 81.50 82 CYS A C 1
ATOM 634 O O . CYS A 1 82 ? 10.237 -5.459 -18.321 1.00 81.50 82 CYS A O 1
ATOM 636 N N . CYS A 1 83 ? 12.458 -5.812 -18.266 1.00 82.69 83 CYS A N 1
ATOM 637 C CA . CYS A 1 83 ? 12.834 -4.590 -18.995 1.00 82.69 83 CYS A CA 1
ATOM 638 C C . CYS A 1 83 ? 12.208 -3.301 -18.411 1.00 82.69 83 CYS A C 1
ATOM 640 O O . CYS A 1 83 ? 11.809 -2.404 -19.161 1.00 82.69 83 CYS A O 1
ATOM 642 N N . LEU A 1 84 ? 12.081 -3.218 -17.081 1.00 85.00 84 LEU A N 1
ATOM 643 C CA . LEU A 1 84 ? 11.492 -2.060 -16.402 1.00 85.00 84 LEU A CA 1
ATOM 644 C C . LEU A 1 84 ? 12.416 -0.829 -16.492 1.00 85.00 84 LEU A C 1
ATOM 646 O O . LEU A 1 84 ? 13.638 -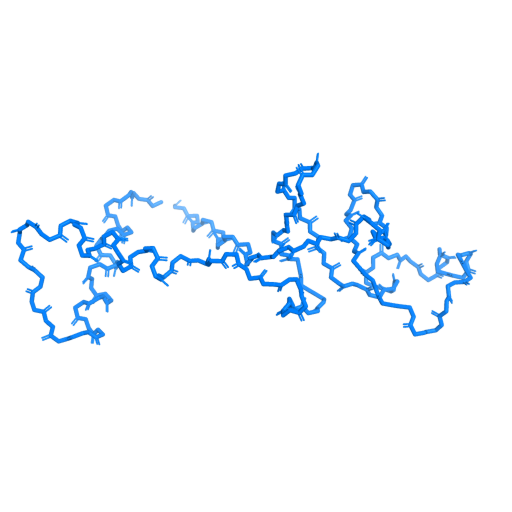0.986 -16.554 1.00 85.00 84 LEU A O 1
ATOM 650 N N . PRO A 1 85 ? 11.860 0.398 -16.492 1.00 87.62 85 PRO A N 1
ATOM 651 C CA . PRO A 1 85 ? 12.655 1.620 -16.382 1.00 87.62 85 PRO A CA 1
ATOM 652 C C . PRO A 1 85 ? 13.555 1.618 -15.138 1.00 87.62 85 PRO A C 1
ATOM 654 O O . PRO A 1 85 ? 13.165 1.106 -14.090 1.00 87.62 85 PRO A O 1
ATOM 657 N N . GLU A 1 86 ? 14.734 2.243 -15.226 1.00 84.94 86 GLU A N 1
ATOM 658 C CA . GLU A 1 86 ? 15.672 2.334 -14.091 1.00 84.94 86 GLU A CA 1
ATOM 659 C C . GLU A 1 86 ? 15.076 3.072 -12.878 1.00 84.94 86 GLU A C 1
ATOM 661 O O . GLU A 1 86 ? 15.460 2.803 -11.744 1.00 84.94 86 GLU A O 1
ATOM 666 N N . ASP A 1 87 ? 14.140 3.996 -13.107 1.00 89.44 87 ASP A N 1
ATOM 667 C CA . ASP A 1 87 ? 13.453 4.789 -12.085 1.00 89.44 87 ASP A CA 1
ATOM 668 C C . ASP A 1 87 ? 12.050 4.263 -11.746 1.00 89.44 87 ASP A C 1
ATOM 670 O O . ASP A 1 87 ? 11.241 4.983 -11.154 1.00 89.44 87 ASP A O 1
ATOM 674 N N . PHE A 1 88 ? 11.749 3.014 -12.111 1.00 92.44 88 PHE A N 1
ATOM 675 C CA . PHE A 1 88 ? 10.454 2.408 -11.832 1.00 92.44 88 PHE A CA 1
ATOM 676 C C . PHE A 1 88 ? 10.234 2.227 -10.322 1.00 92.44 88 PHE A C 1
ATOM 678 O O . PHE A 1 88 ? 10.954 1.491 -9.646 1.00 92.44 88 PHE A O 1
ATOM 685 N N . GLU A 1 89 ? 9.205 2.889 -9.799 1.00 94.56 89 GLU A N 1
ATOM 686 C CA . GLU A 1 89 ? 8.764 2.799 -8.410 1.00 94.56 89 GLU A CA 1
ATOM 687 C C . GLU A 1 89 ? 7.234 2.894 -8.378 1.00 94.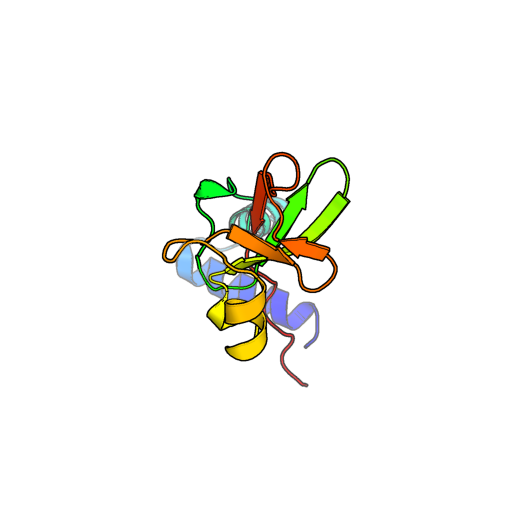56 89 GLU A C 1
ATOM 689 O O . GLU A 1 89 ? 6.657 3.907 -8.779 1.00 94.56 89 GLU A O 1
ATOM 694 N N . GLU A 1 90 ? 6.570 1.839 -7.911 1.00 95.44 90 GLU A N 1
ATOM 695 C CA . GLU A 1 90 ? 5.110 1.733 -7.959 1.00 95.44 90 GLU A CA 1
ATOM 696 C C . GLU A 1 90 ? 4.558 0.913 -6.786 1.00 95.44 90 GLU A C 1
ATOM 698 O O . GLU A 1 90 ? 5.282 0.202 -6.086 1.00 95.44 90 GLU A O 1
ATOM 703 N N . TRP A 1 91 ? 3.251 1.013 -6.545 1.00 97.19 91 TRP A N 1
ATOM 704 C CA . TRP A 1 91 ? 2.534 0.129 -5.638 1.00 97.19 91 TRP A CA 1
ATOM 705 C C . TRP A 1 91 ? 2.637 -1.338 -6.060 1.00 97.19 91 TRP A C 1
ATOM 707 O O . TRP A 1 91 ? 2.286 -1.711 -7.175 1.00 97.19 91 TRP A O 1
ATOM 717 N N . TYR A 1 92 ? 3.037 -2.185 -5.119 1.00 97.00 92 TYR A N 1
ATOM 718 C CA . TYR A 1 92 ? 3.138 -3.628 -5.275 1.00 97.00 92 TYR A CA 1
ATOM 719 C C . TYR A 1 92 ? 2.311 -4.351 -4.213 1.00 97.00 92 TYR A C 1
ATOM 721 O O . TYR A 1 92 ? 2.345 -4.004 -3.028 1.00 97.00 92 TYR A O 1
ATOM 729 N N . CYS A 1 93 ? 1.594 -5.390 -4.634 1.00 96.19 93 CYS A N 1
ATOM 730 C CA . CYS A 1 93 ? 0.904 -6.334 -3.763 1.00 96.19 93 CYS A CA 1
ATOM 731 C C . CYS A 1 93 ? 1.355 -7.755 -4.100 1.00 96.19 93 CYS A C 1
ATOM 733 O O . CYS A 1 93 ? 1.230 -8.177 -5.243 1.00 96.19 93 CYS A O 1
ATOM 735 N N . GLU A 1 94 ? 1.800 -8.533 -3.112 1.00 93.12 94 GLU A N 1
ATOM 736 C CA . GLU A 1 94 ? 2.298 -9.904 -3.325 1.00 93.12 94 GLU A CA 1
ATOM 737 C C . GLU A 1 94 ? 1.301 -10.805 -4.078 1.00 93.12 94 GLU A C 1
ATOM 739 O O . GLU A 1 94 ? 1.694 -11.640 -4.887 1.00 93.12 94 GLU A O 1
ATOM 744 N N . ALA A 1 95 ? -0.003 -10.610 -3.859 1.00 91.50 95 ALA A N 1
ATOM 745 C CA . ALA A 1 95 ? -1.038 -11.415 -4.501 1.00 91.50 95 ALA A CA 1
ATOM 746 C C . ALA A 1 95 ? -1.293 -11.053 -5.976 1.00 91.50 95 ALA A C 1
ATOM 748 O O . ALA A 1 95 ? -1.831 -11.882 -6.713 1.00 91.50 95 ALA A O 1
ATOM 749 N N . TRP A 1 96 ? -0.973 -9.824 -6.397 1.00 91.19 96 TRP A N 1
ATOM 750 C CA . TRP A 1 96 ? -1.421 -9.264 -7.681 1.00 91.19 96 TRP A CA 1
ATOM 751 C C . TRP A 1 96 ? -0.315 -8.613 -8.521 1.00 91.19 96 TRP A C 1
ATOM 753 O O . TRP A 1 96 ? -0.548 -8.333 -9.693 1.00 91.19 96 TRP A O 1
ATOM 763 N N . GLY A 1 97 ? 0.875 -8.404 -7.962 1.00 94.00 97 GLY A N 1
ATOM 764 C CA . GLY A 1 97 ? 1.982 -7.713 -8.610 1.00 94.00 97 GLY A CA 1
ATOM 765 C C . GLY A 1 97 ? 1.868 -6.189 -8.535 1.00 94.00 97 GLY A C 1
ATOM 766 O O . GLY A 1 97 ? 1.365 -5.632 -7.552 1.00 94.00 97 GLY A O 1
ATOM 767 N N . TRP A 1 98 ? 2.365 -5.524 -9.579 1.00 94.75 98 TRP A N 1
ATOM 768 C CA . TRP A 1 98 ? 2.339 -4.070 -9.736 1.00 94.75 98 TRP A CA 1
ATOM 769 C C . TRP A 1 98 ? 0.912 -3.548 -9.943 1.00 94.75 98 TRP A C 1
ATOM 771 O O . TRP A 1 98 ? 0.134 -4.089 -10.729 1.00 94.75 98 TRP A O 1
ATOM 781 N N . LEU A 1 99 ? 0.562 -2.490 -9.216 1.00 94.62 99 LEU A N 1
ATOM 782 C CA . LEU A 1 99 ? -0.759 -1.869 -9.193 1.00 94.62 99 LEU A CA 1
ATOM 783 C C . LEU A 1 99 ? -0.699 -0.505 -9.883 1.00 94.62 99 LEU A C 1
ATOM 785 O O . LEU A 1 99 ? -0.651 0.535 -9.229 1.00 94.62 99 LEU A O 1
ATOM 789 N N . GLU A 1 100 ? -0.699 -0.523 -11.209 1.00 89.44 100 GLU A N 1
ATOM 790 C CA . GLU A 1 100 ? -0.603 0.675 -12.047 1.00 89.44 100 GLU A CA 1
ATOM 791 C C . GLU A 1 100 ? -1.974 1.331 -12.289 1.00 89.44 100 GLU A C 1
ATOM 793 O O . GLU A 1 100 ? -3.026 0.693 -12.179 1.00 89.44 100 GLU A O 1
ATOM 798 N N . ASP A 1 101 ? -1.961 2.618 -12.640 1.00 89.62 101 ASP A N 1
ATOM 799 C CA . ASP A 1 101 ? -3.140 3.392 -13.049 1.00 89.62 101 ASP A CA 1
ATOM 800 C C . ASP A 1 101 ? -4.336 3.266 -12.080 1.00 89.62 101 ASP A C 1
ATOM 802 O O . ASP A 1 101 ? -4.227 3.567 -10.888 1.00 89.62 101 ASP A O 1
ATOM 806 N N . ASP A 1 102 ? -5.488 2.809 -12.579 1.00 89.88 102 ASP A N 1
ATOM 807 C CA . ASP A 1 102 ? -6.735 2.650 -11.825 1.00 89.88 102 ASP A CA 1
ATOM 808 C C . ASP A 1 102 ? -6.6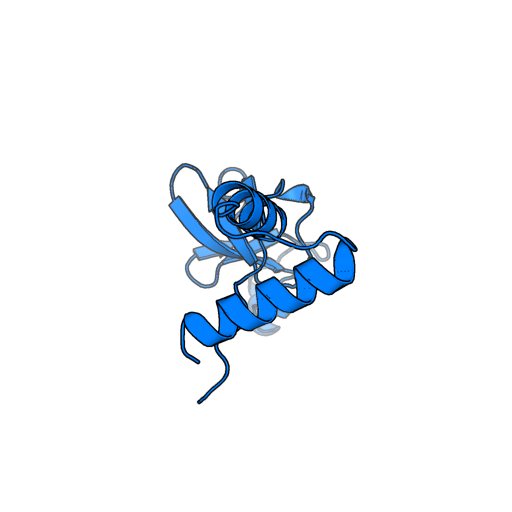48 1.556 -10.749 1.00 89.88 102 ASP A C 1
ATOM 810 O O . ASP A 1 102 ? -7.554 1.413 -9.921 1.00 89.88 102 ASP A O 1
ATOM 814 N N . LEU A 1 103 ? -5.567 0.766 -10.747 1.00 92.81 103 LEU A N 1
ATOM 815 C CA . LEU A 1 103 ? -5.319 -0.230 -9.717 1.00 92.81 103 LEU A CA 1
ATOM 816 C C . LEU A 1 103 ? -4.623 0.343 -8.482 1.00 92.81 103 LEU A C 1
ATOM 818 O O . LEU A 1 103 ? -4.578 -0.349 -7.454 1.00 92.81 103 LEU A O 1
ATOM 822 N N . ARG A 1 104 ? -4.136 1.589 -8.548 1.00 95.00 104 ARG A N 1
ATOM 823 C CA . ARG A 1 104 ? -3.486 2.251 -7.418 1.00 95.00 104 ARG A CA 1
ATOM 824 C C . ARG A 1 104 ? -4.451 2.396 -6.240 1.00 95.00 104 ARG A C 1
ATOM 826 O O . ARG A 1 104 ? -5.617 2.769 -6.415 1.00 95.00 104 ARG A O 1
ATOM 833 N N . PRO A 1 105 ? -3.998 2.115 -5.008 1.00 96.50 105 PRO A N 1
ATOM 834 C CA . PRO A 1 105 ? -4.814 2.376 -3.838 1.00 96.50 105 PRO A CA 1
ATOM 835 C C . PRO A 1 105 ? -5.103 3.865 -3.649 1.00 96.50 105 PRO A C 1
ATOM 837 O O . PRO A 1 105 ? -4.384 4.711 -4.165 1.00 96.50 105 PRO A O 1
ATOM 840 N N . THR A 1 106 ? -6.158 4.199 -2.903 1.00 95.88 106 THR A N 1
ATOM 841 C CA . THR A 1 106 ? -6.560 5.605 -2.685 1.00 95.88 106 THR A CA 1
ATOM 842 C C . THR A 1 106 ? -6.351 6.071 -1.252 1.00 95.88 106 THR A C 1
ATOM 844 O O . THR A 1 106 ? -6.262 7.273 -0.993 1.00 95.88 106 THR A O 1
ATOM 847 N N . GLN A 1 107 ? -6.244 5.133 -0.310 1.00 96.50 107 GLN A N 1
ATOM 848 C CA . GLN A 1 107 ? -5.992 5.422 1.096 1.00 96.50 107 GLN A CA 1
ATOM 849 C C . GLN A 1 107 ? -5.053 4.392 1.707 1.00 96.50 107 GLN A C 1
ATOM 851 O O . GLN A 1 107 ? -5.025 3.238 1.273 1.00 96.50 107 GLN A O 1
ATOM 856 N N . TRP A 1 108 ? -4.338 4.798 2.754 1.00 96.81 108 TRP A N 1
ATOM 857 C CA . TRP A 1 108 ? -3.488 3.907 3.535 1.00 96.81 108 TRP A CA 1
ATOM 858 C C . TRP A 1 108 ? -3.633 4.114 5.043 1.00 96.81 108 TRP A C 1
ATOM 860 O O . TRP A 1 108 ? -4.086 5.159 5.513 1.00 96.81 108 TRP A O 1
ATOM 870 N N . MET A 1 109 ? -3.206 3.114 5.806 1.00 95.50 109 MET A N 1
ATOM 871 C CA . MET A 1 109 ? -2.936 3.212 7.236 1.00 95.50 109 MET A CA 1
ATOM 872 C C . MET A 1 109 ? -1.826 2.223 7.635 1.00 95.50 109 MET A C 1
ATOM 874 O O . MET A 1 109 ? -1.642 1.197 6.974 1.00 95.50 109 MET A O 1
ATOM 878 N N . PRO A 1 110 ? -1.063 2.481 8.711 1.00 93.56 110 PRO A N 1
ATOM 879 C CA . PRO A 1 110 ? -0.066 1.531 9.191 1.00 93.56 110 PRO A CA 1
ATOM 880 C C . PRO A 1 110 ? -0.714 0.200 9.588 1.00 93.56 110 PRO A C 1
ATOM 882 O O . PRO A 1 110 ? -1.842 0.159 10.089 1.00 93.56 110 PRO A O 1
ATOM 885 N N . LYS A 1 111 ? 0.032 -0.896 9.409 1.00 90.69 111 LYS A N 1
ATOM 886 C CA . LYS A 1 111 ? -0.373 -2.200 9.941 1.00 90.69 111 LYS A CA 1
ATOM 887 C C . LYS A 1 111 ? -0.518 -2.116 11.471 1.00 90.69 111 LYS A C 1
ATOM 889 O O . LYS A 1 111 ? 0.274 -1.425 12.121 1.00 90.69 111 LYS A O 1
ATOM 894 N N . PRO A 1 112 ? -1.496 -2.819 12.069 1.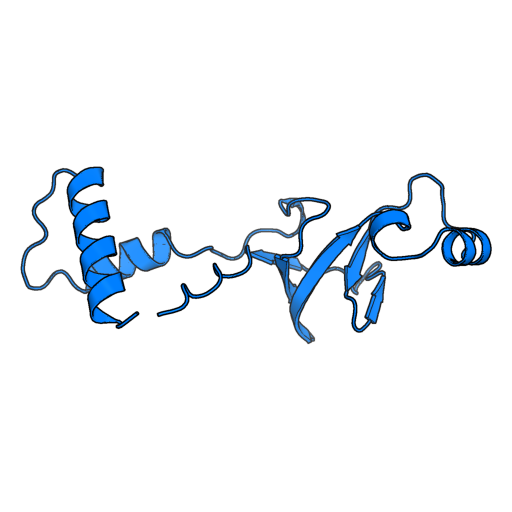00 85.88 112 PRO A N 1
ATOM 895 C CA . PRO A 1 112 ? -1.553 -2.981 13.513 1.00 85.88 112 PRO A CA 1
ATOM 896 C C . PRO A 1 112 ? -0.243 -3.572 14.036 1.00 85.88 112 PRO A C 1
ATOM 898 O O . PRO A 1 112 ? 0.355 -4.429 13.385 1.00 85.88 112 PRO A O 1
ATOM 901 N N . ALA A 1 113 ? 0.181 -3.140 15.222 1.00 83.88 113 ALA A N 1
ATOM 902 C CA . ALA A 1 113 ? 1.300 -3.776 15.903 1.00 83.88 113 ALA A CA 1
ATOM 903 C C . ALA A 1 113 ? 1.005 -5.264 16.132 1.00 83.88 113 ALA A C 1
ATOM 905 O O . ALA A 1 113 ? -0.125 -5.639 16.470 1.00 83.88 113 ALA A O 1
ATOM 906 N N . GLU A 1 114 ? 2.029 -6.098 15.970 1.00 83.69 114 GLU A N 1
ATOM 907 C CA . GLU A 1 114 ? 1.921 -7.518 16.276 1.00 83.69 114 GLU A CA 1
ATOM 908 C C . GLU A 1 114 ? 1.536 -7.725 17.750 1.00 83.69 114 GLU A C 1
ATOM 910 O O . GLU A 1 114 ? 1.967 -6.971 18.632 1.00 83.69 114 GLU A O 1
ATOM 915 N N . PRO A 1 115 ? 0.703 -8.733 18.051 1.00 85.81 115 PRO A N 1
ATOM 916 C CA . PRO A 1 115 ? 0.360 -9.041 19.427 1.00 85.81 115 PRO A CA 1
ATOM 917 C C . PRO A 1 115 ? 1.596 -9.540 20.189 1.00 85.81 115 PRO A C 1
ATOM 919 O O . PRO A 1 115 ? 2.296 -10.436 19.728 1.00 85.81 115 PRO A O 1
ATOM 922 N N . GLU A 1 116 ? 1.832 -9.016 21.398 1.00 86.25 116 GLU A N 1
ATOM 923 C CA . GLU A 1 116 ? 2.874 -9.562 22.280 1.00 86.25 116 GLU A CA 1
ATOM 924 C C . GLU A 1 116 ? 2.525 -11.021 22.644 1.00 86.25 116 GLU A C 1
ATOM 926 O O . GLU A 1 116 ? 1.411 -11.299 23.118 1.00 86.25 116 GLU A O 1
ATOM 931 N N . ALA A 1 117 ? 3.475 -11.941 22.432 1.00 78.75 117 ALA A N 1
ATOM 932 C CA . ALA A 1 117 ? 3.378 -13.316 22.914 1.00 78.75 117 ALA A CA 1
ATOM 933 C C . ALA A 1 117 ? 3.211 -13.312 24.444 1.00 78.75 117 ALA A C 1
ATOM 935 O O . ALA A 1 117 ? 3.875 -12.546 25.145 1.00 78.75 117 ALA A O 1
ATOM 936 N N . VAL A 1 118 ? 2.274 -14.120 24.945 1.00 62.50 118 VAL A N 1
ATOM 937 C CA . VAL A 1 118 ? 1.911 -14.198 26.373 1.00 62.50 118 VAL A CA 1
ATOM 938 C C . VAL A 1 118 ? 2.653 -15.336 27.044 1.00 62.50 118 VAL A C 1
ATOM 940 O O . VAL A 1 118 ? 2.685 -16.424 26.429 1.00 62.50 118 VAL A O 1
#

Secondary structure (DSSP, 8-state):
--HHHHHHHHHHHHHHHH-----TT-HHHHHHHHHHHS---EEGGGPPBTS-EEEEETTTEEEEEEEE-HHHHS-HHHHHHHT--TT--EEEETTTEE--GGGS-SEEEEPPPPPPP-

Seque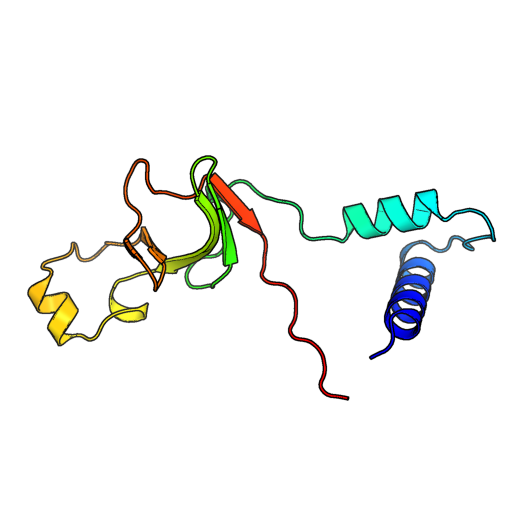nce (118 aa):
MSKESIQKRARKLLSDLCLLPIRKGQDAEIALIVAALSPQWQPIESAPKGQEVLVWRPDQGVFIAMIATPDMVMSESDIEECCLPEDFEEWYCEAWGWLEDDLRPTQWMPKPAEPEAV

Nearest PDB structures (foldseek):
  2hqe-assembly1_B  TM=4.290E-01  e=8.050E-01  Homo sapiens
  2hqx-assembly1_B  TM=4.669E-01  e=1.313E+00  Homo sapiens
  3bdl-assembly1_A  TM=3.918E-01  e=8.050E-01  Homo sapiens
  2e6n-assembly1_A  TM=3.760E-01  e=2.908E+00  Homo sapiens
  6gov-assembly1_G  TM=3.597E-01  e=3.949E+00  Escherichia coli O157:H7